Protein AF-A0A505IXL4-F1 (afdb_monomer)

Mean predicted aligned error: 6.32 Å

pLDDT: mean 85.07, std 12.54, range [48.84, 97.06]

Secondary structure (DSSP, 8-state):
-HHHHHHHHHHHHHHHHHHHHHHHHHHHHHHT--TTS-HHHHHHHHHHHHHHHHHHHHHHHHHHTT-

Radius of gyration: 16.16 Å; Cα contacts (8 Å, |Δi|>4): 32; chains: 1; bounding box: 30×19×51 Å

Sequence (67 aa):
MIGSFFIQWRKRFVSTLIAAIPFLFFMIKIFNYRHYEPDFIFIIYLIGLFLSSIVLIIAVRRLSKRA

Nearest PDB structures (foldseek):
  8glv-assembly1_Eb  TM=8.265E-01  e=7.023E+00  Chlamydomonas reinhardtii
  6czq-assembly1_B  TM=5.809E-01  e=7.961E+00  Rattus norvegicus

Solvent-accessible surface area (backbone atoms only — not comparable to full-atom values): 3683 Å² total; per-residue (Å²): 117,70,70,60,53,54,53,53,52,51,54,47,52,51,54,33,53,59,37,42,50,57,28,51,52,26,50,51,51,59,73,66,59,53,94,86,55,61,67,68,59,54,53,51,36,51,53,48,28,51,54,25,46,53,51,29,52,52,37,49,49,62,50,56,80,74,108

Foldseek 3Di:
DVVVVVVVLVVLVVVLVVLCVQLVVLVVCLVPPDPPDDVVVNVVSVVSNVVSVVSNVVSVVVSPVPD

Structure (mmCIF, N/CA/C/O backbone):
data_AF-A0A505IXL4-F1
#
_entry.id   AF-A0A505IXL4-F1
#
loop_
_atom_site.group_PDB
_atom_site.id
_atom_site.type_symbol
_atom_site.label_atom_id
_atom_site.label_alt_id
_atom_site.label_comp_id
_atom_site.label_asym_id
_atom_site.label_entity_id
_atom_site.label_seq_id
_atom_site.pdbx_PDB_ins_code
_atom_site.Cartn_x
_atom_site.Cartn_y
_atom_site.Cartn_z
_atom_site.occupancy
_atom_site.B_iso_or_equiv
_atom_site.auth_seq_id
_atom_site.auth_comp_id
_atom_site.auth_asym_id
_atom_site.auth_atom_id
_atom_site.p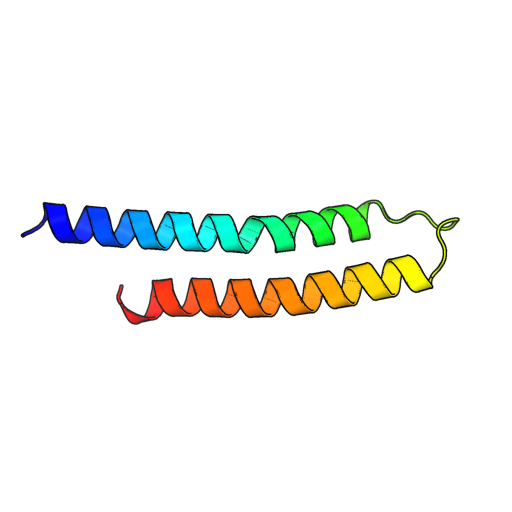dbx_PDB_model_num
ATOM 1 N N . MET A 1 1 ? -15.866 10.323 31.207 1.00 53.69 1 MET A N 1
ATOM 2 C CA . MET A 1 1 ? -15.957 9.207 30.229 1.00 53.69 1 MET A CA 1
ATOM 3 C C . MET A 1 1 ? -15.829 9.653 28.767 1.00 53.69 1 MET A C 1
ATOM 5 O O . MET A 1 1 ? -15.110 8.992 28.031 1.00 53.69 1 MET A O 1
ATOM 9 N N . ILE A 1 2 ? -16.417 10.783 28.351 1.00 59.00 2 ILE A N 1
ATOM 10 C CA . ILE A 1 2 ? -16.386 11.278 26.953 1.00 59.00 2 ILE A CA 1
ATOM 11 C C . ILE A 1 2 ? -14.965 11.546 26.409 1.00 59.00 2 ILE A C 1
ATOM 13 O O . ILE A 1 2 ? -14.652 11.146 25.291 1.00 59.00 2 ILE A O 1
ATOM 17 N N . GLY A 1 3 ? -14.058 12.123 27.207 1.00 62.91 3 GLY A N 1
ATOM 18 C CA . GLY A 1 3 ? -12.687 12.420 26.753 1.00 62.91 3 GLY A CA 1
ATOM 19 C C . GLY A 1 3 ? -11.860 11.187 26.348 1.00 62.91 3 GLY A C 1
ATOM 20 O O . GLY A 1 3 ? -11.106 11.240 25.381 1.00 62.91 3 GLY A O 1
ATOM 21 N N . SER A 1 4 ? -12.045 10.046 27.024 1.00 63.19 4 SER A N 1
ATOM 22 C CA . SER A 1 4 ? -11.338 8.793 26.699 1.00 63.19 4 SER A CA 1
ATOM 23 C C . SER A 1 4 ? -11.769 8.219 25.343 1.00 63.19 4 SER A C 1
ATOM 25 O O . SER A 1 4 ? -10.936 7.728 24.577 1.00 63.19 4 SER A O 1
ATOM 27 N N . PHE A 1 5 ? -13.057 8.351 25.005 1.00 62.47 5 PHE A N 1
ATOM 28 C CA . PHE A 1 5 ? -13.609 7.909 23.725 1.00 62.47 5 PHE A CA 1
ATOM 29 C C . PHE A 1 5 ? -13.010 8.697 22.550 1.00 62.47 5 PHE A C 1
ATOM 31 O O . PHE A 1 5 ? -12.484 8.098 21.612 1.00 62.47 5 PHE A O 1
ATOM 38 N N . PHE A 1 6 ? -12.975 10.031 22.649 1.00 62.53 6 PHE A N 1
ATOM 39 C CA . PHE A 1 6 ? -12.366 10.896 21.629 1.00 62.53 6 PHE A CA 1
ATOM 40 C C . PHE A 1 6 ? -10.865 10.632 21.446 1.00 62.53 6 PHE A C 1
ATOM 42 O O . PHE A 1 6 ? -10.372 10.594 20.317 1.00 62.53 6 PHE A O 1
ATOM 49 N N . ILE A 1 7 ? -10.132 10.388 22.537 1.00 70.31 7 ILE A N 1
ATOM 50 C CA . ILE A 1 7 ? -8.699 10.064 22.478 1.00 70.31 7 ILE A CA 1
ATOM 51 C C . ILE A 1 7 ? -8.468 8.721 21.772 1.00 70.31 7 ILE A C 1
ATOM 53 O O . ILE A 1 7 ? -7.566 8.617 20.937 1.00 70.31 7 ILE A O 1
ATOM 57 N N . GLN A 1 8 ? -9.268 7.690 22.067 1.00 71.62 8 GLN A N 1
ATOM 58 C CA . GLN A 1 8 ? -9.150 6.393 21.390 1.00 71.62 8 GLN A CA 1
ATOM 59 C C . GLN A 1 8 ? -9.538 6.471 19.912 1.00 71.62 8 GLN A C 1
ATOM 61 O O . GLN A 1 8 ? -8.847 5.884 19.077 1.00 71.62 8 GLN A O 1
ATOM 66 N N . TRP A 1 9 ? -10.597 7.211 19.580 1.00 69.19 9 TRP A N 1
ATOM 67 C CA . TRP A 1 9 ? -11.029 7.418 18.199 1.00 69.19 9 TRP A CA 1
ATOM 68 C C . TRP A 1 9 ? -9.949 8.137 17.379 1.00 69.19 9 TRP A C 1
ATOM 70 O O . TRP A 1 9 ? -9.532 7.635 16.334 1.00 69.19 9 TRP A O 1
ATOM 80 N N . ARG A 1 10 ? -9.370 9.224 17.914 1.00 75.88 10 ARG A N 1
ATOM 81 C CA . ARG A 1 10 ? -8.263 9.958 17.276 1.00 75.88 10 ARG A CA 1
ATOM 82 C C . ARG A 1 10 ? -7.023 9.085 17.072 1.00 75.88 10 ARG A C 1
ATOM 84 O O . ARG A 1 10 ? -6.439 9.111 15.994 1.00 75.88 10 ARG A O 1
ATOM 91 N N . LYS A 1 11 ? -6.634 8.272 18.063 1.00 76.38 11 LYS A N 1
ATOM 92 C CA . LYS A 1 11 ? -5.496 7.337 17.934 1.00 76.38 11 LYS A CA 1
ATOM 93 C C . LYS A 1 11 ? -5.707 6.317 16.807 1.00 76.38 11 LYS A C 1
ATOM 95 O O . LYS A 1 11 ? -4.775 6.035 16.057 1.00 76.38 11 LYS A O 1
ATOM 100 N N . ARG A 1 12 ? -6.924 5.785 16.653 1.00 74.44 12 ARG A N 1
ATOM 101 C CA . ARG A 1 12 ? -7.262 4.823 15.585 1.00 74.44 12 ARG A CA 1
ATOM 102 C C . ARG A 1 12 ? -7.325 5.479 14.206 1.00 74.44 12 ARG A C 1
ATOM 104 O O . ARG A 1 12 ? -6.845 4.893 13.237 1.00 74.44 12 ARG A O 1
ATOM 111 N N . PHE A 1 13 ? -7.854 6.697 14.124 1.00 80.62 13 PHE A N 1
ATOM 112 C CA . PHE A 1 13 ? -7.869 7.479 12.889 1.00 80.62 13 PHE A CA 1
ATOM 113 C C . PHE A 1 13 ? -6.444 7.777 12.399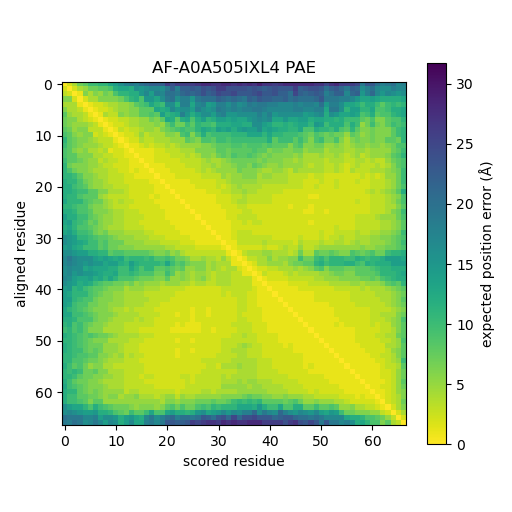 1.00 80.62 13 PHE A C 1
ATOM 115 O O . PHE A 1 13 ? -6.110 7.477 11.255 1.00 80.62 13 PHE A O 1
ATOM 122 N N . VAL A 1 14 ? -5.562 8.240 13.293 1.00 83.94 14 VAL A N 1
ATOM 123 C CA . VAL A 1 14 ? -4.139 8.469 12.983 1.00 83.94 14 VAL A CA 1
ATOM 124 C C . VAL A 1 14 ? -3.444 7.176 12.547 1.00 83.94 14 VAL A C 1
ATOM 126 O O . VAL A 1 14 ? -2.717 7.178 11.560 1.00 83.94 14 VAL A O 1
ATOM 129 N N . SER A 1 15 ? -3.714 6.045 13.208 1.00 81.06 15 SER A N 1
ATOM 130 C CA . SER A 1 15 ? -3.174 4.743 12.784 1.00 81.06 15 SER A CA 1
ATOM 131 C C . SER A 1 15 ? -3.627 4.336 11.377 1.00 81.06 15 SER A C 1
ATOM 133 O O . SER A 1 15 ? -2.869 3.682 10.666 1.00 81.06 15 SER A O 1
ATOM 135 N N . THR A 1 16 ? -4.847 4.702 10.978 1.00 86.12 16 THR A N 1
ATOM 136 C CA . THR A 1 16 ? -5.377 4.409 9.637 1.00 86.12 16 THR A CA 1
ATOM 137 C C . THR A 1 16 ? -4.729 5.311 8.588 1.00 86.12 16 THR A C 1
ATOM 139 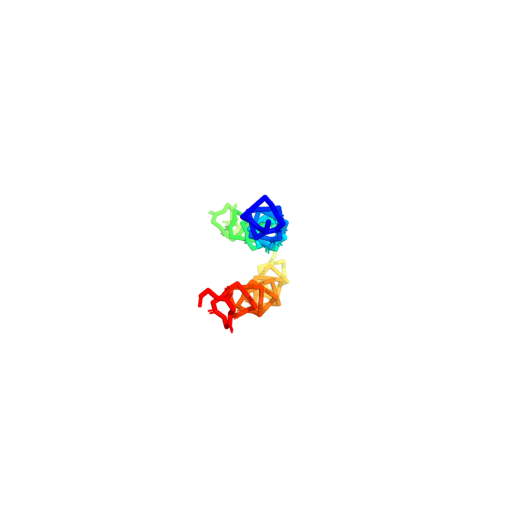O O . THR A 1 16 ? -4.351 4.831 7.524 1.00 86.12 16 THR A O 1
ATOM 142 N N . LEU A 1 17 ? -4.507 6.589 8.913 1.00 88.69 17 LEU A N 1
ATOM 143 C CA . LEU A 1 17 ? -3.754 7.513 8.059 1.00 88.69 17 LEU A CA 1
ATOM 144 C C . LEU A 1 17 ? -2.319 7.034 7.823 1.00 88.69 17 LEU A C 1
ATOM 146 O O . LEU A 1 17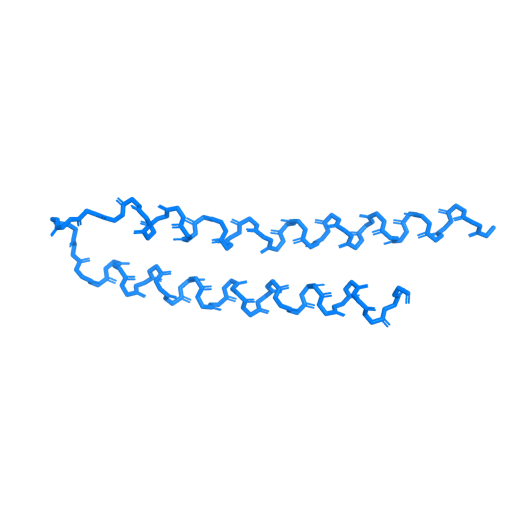 ? -1.852 7.059 6.690 1.00 88.69 17 LEU A O 1
ATOM 150 N N . ILE A 1 18 ? -1.641 6.534 8.860 1.00 89.19 18 ILE A N 1
ATOM 151 C CA . ILE A 1 18 ? -0.288 5.972 8.720 1.00 89.19 18 ILE A CA 1
ATOM 152 C C . ILE A 1 18 ? -0.295 4.762 7.776 1.00 89.19 18 ILE A C 1
ATOM 154 O O . ILE A 1 18 ? 0.594 4.637 6.938 1.00 89.19 18 ILE A O 1
ATOM 158 N N . ALA A 1 19 ? -1.317 3.905 7.854 1.00 88.81 19 ALA A N 1
ATOM 159 C CA . ALA A 1 19 ? -1.465 2.764 6.949 1.00 88.81 19 ALA A CA 1
ATOM 160 C C . ALA A 1 19 ? -1.735 3.174 5.487 1.00 88.81 19 ALA A C 1
ATOM 162 O O . ALA A 1 19 ? -1.435 2.405 4.577 1.00 88.81 19 ALA A O 1
ATOM 163 N N . ALA A 1 20 ? -2.261 4.380 5.248 1.00 92.25 20 ALA A N 1
ATOM 164 C CA . ALA A 1 20 ? -2.503 4.904 3.904 1.00 92.25 20 ALA A CA 1
ATOM 165 C C . ALA A 1 20 ? -1.231 5.447 3.226 1.00 92.25 20 ALA A C 1
ATOM 167 O O . ALA A 1 20 ? -1.166 5.475 2.000 1.00 92.25 20 ALA A O 1
ATOM 168 N N . ILE A 1 21 ? -0.203 5.832 3.992 1.00 93.12 21 ILE A N 1
ATOM 169 C CA . ILE A 1 21 ? 1.074 6.349 3.464 1.00 93.12 21 ILE A CA 1
ATOM 170 C C . ILE A 1 21 ? 1.731 5.380 2.462 1.00 93.12 21 ILE A C 1
ATOM 172 O O . ILE A 1 21 ? 2.000 5.801 1.336 1.00 93.12 21 ILE A O 1
ATOM 176 N N . PRO A 1 22 ? 1.982 4.096 2.798 1.00 93.00 22 PRO A N 1
ATOM 177 C CA . PRO A 1 22 ? 2.597 3.166 1.851 1.00 93.00 22 PRO A CA 1
ATOM 178 C C . PRO A 1 22 ? 1.710 2.904 0.629 1.00 93.00 22 PRO A C 1
ATOM 180 O O . PRO A 1 22 ? 2.227 2.774 -0.476 1.00 93.00 22 PRO A O 1
ATOM 183 N N . PHE A 1 23 ? 0.385 2.888 0.799 1.00 94.25 23 PHE A N 1
ATOM 184 C CA . PHE A 1 23 ? -0.552 2.737 -0.315 1.00 94.25 23 PHE A CA 1
ATOM 185 C C . PHE A 1 23 ? -0.419 3.893 -1.317 1.00 94.25 23 PHE A C 1
ATOM 187 O O . PHE A 1 23 ? -0.225 3.666 -2.510 1.00 94.25 23 PHE A O 1
ATOM 194 N N . LEU A 1 24 ? -0.428 5.135 -0.823 1.00 94.94 24 LEU A N 1
ATOM 195 C CA . LEU A 1 24 ? -0.234 6.327 -1.652 1.00 94.94 24 LEU A CA 1
ATOM 196 C C . LEU A 1 24 ? 1.144 6.340 -2.322 1.00 94.94 24 LEU A C 1
ATOM 198 O O . LEU A 1 24 ? 1.246 6.702 -3.491 1.00 94.94 24 LEU A O 1
ATOM 202 N N . PHE A 1 25 ? 2.193 5.907 -1.618 1.00 95.31 25 PHE A N 1
ATOM 203 C CA . PHE A 1 25 ? 3.540 5.811 -2.180 1.00 95.31 25 PHE A CA 1
ATOM 204 C C . PHE A 1 25 ? 3.584 4.907 -3.420 1.00 95.31 25 PHE A C 1
ATOM 206 O O . PHE A 1 25 ? 4.051 5.339 -4.476 1.00 95.31 25 PHE A O 1
ATOM 213 N N . PHE A 1 26 ? 3.068 3.677 -3.325 1.00 95.81 26 PHE A N 1
ATOM 214 C CA . PHE A 1 26 ? 3.065 2.752 -4.462 1.00 95.81 26 PHE A CA 1
ATOM 215 C C . PHE A 1 26 ? 2.148 3.225 -5.589 1.00 95.81 26 PHE A C 1
ATOM 217 O O . PHE A 1 26 ? 2.497 3.089 -6.759 1.00 95.81 26 PHE A O 1
ATOM 224 N N . MET A 1 27 ? 1.021 3.849 -5.250 1.00 95.69 27 MET A N 1
ATOM 225 C CA . MET A 1 27 ? 0.103 4.425 -6.229 1.00 95.69 27 MET A CA 1
ATOM 226 C C . MET A 1 27 ? 0.781 5.537 -7.049 1.00 95.69 27 MET A C 1
ATOM 228 O O . MET A 1 27 ? 0.720 5.523 -8.276 1.00 95.69 27 MET A O 1
ATOM 232 N N . ILE A 1 28 ? 1.513 6.448 -6.397 1.00 96.00 28 ILE A N 1
ATOM 233 C CA . ILE A 1 28 ? 2.299 7.494 -7.072 1.00 96.00 28 ILE A CA 1
ATOM 234 C C . ILE A 1 28 ? 3.394 6.878 -7.949 1.00 96.00 28 ILE A C 1
ATOM 236 O O . ILE A 1 28 ? 3.620 7.360 -9.058 1.00 96.00 28 ILE A O 1
ATOM 240 N N . LYS A 1 29 ? 4.070 5.820 -7.484 1.00 94.50 29 LYS A N 1
ATOM 241 C CA . LYS A 1 29 ? 5.099 5.121 -8.268 1.00 94.50 29 LYS A CA 1
ATOM 242 C C . LYS A 1 29 ? 4.541 4.474 -9.532 1.00 94.50 29 LYS A C 1
ATOM 244 O O . LYS A 1 29 ? 5.164 4.595 -10.576 1.00 94.50 29 LYS A O 1
ATOM 249 N N . ILE A 1 30 ? 3.363 3.860 -9.450 1.00 93.38 30 ILE A N 1
ATOM 250 C CA . ILE A 1 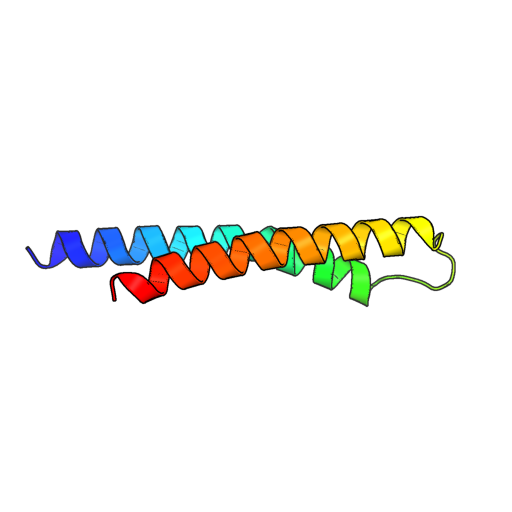30 ? 2.675 3.256 -10.599 1.00 93.38 30 ILE A CA 1
ATOM 251 C C . ILE A 1 30 ? 2.214 4.327 -11.589 1.00 93.38 30 ILE A C 1
ATOM 253 O O . ILE A 1 30 ? 2.434 4.179 -12.784 1.00 93.38 30 ILE A O 1
ATOM 257 N N . PHE A 1 31 ? 1.626 5.430 -11.114 1.00 92.88 31 PHE A N 1
ATOM 258 C CA . PHE A 1 31 ? 1.175 6.505 -12.007 1.00 92.88 31 PHE A CA 1
ATOM 259 C C . PHE A 1 31 ? 2.315 7.261 -12.688 1.00 92.88 31 PHE A C 1
ATOM 261 O O . PHE A 1 31 ? 2.138 7.756 -13.796 1.00 92.88 31 PHE A O 1
ATOM 268 N N . ASN A 1 32 ? 3.474 7.356 -12.036 1.00 93.38 32 ASN A N 1
ATOM 269 C CA . ASN A 1 32 ? 4.670 7.962 -12.618 1.00 93.38 32 ASN A CA 1
ATOM 270 C C . ASN A 1 32 ? 5.578 6.943 -13.314 1.00 93.38 32 ASN A C 1
ATOM 272 O O . ASN A 1 32 ? 6.684 7.318 -13.700 1.00 93.38 32 ASN A O 1
ATOM 276 N N . TYR A 1 33 ? 5.142 5.688 -13.453 1.00 90.50 33 TYR A N 1
ATOM 277 C CA . TYR A 1 33 ? 5.924 4.662 -14.123 1.00 90.50 33 TYR A CA 1
ATOM 278 C C . TYR A 1 33 ? 6.105 5.031 -15.593 1.00 90.50 33 TYR A C 1
ATOM 280 O O . TYR A 1 33 ? 5.143 5.358 -16.296 1.00 90.50 33 TYR A O 1
ATOM 288 N N . ARG A 1 34 ? 7.352 5.021 -16.056 1.00 89.00 34 ARG A N 1
ATOM 289 C CA . ARG A 1 34 ? 7.695 5.435 -17.421 1.00 89.00 34 ARG A CA 1
ATOM 290 C C . ARG A 1 34 ? 7.980 4.213 -18.277 1.00 89.00 34 ARG A C 1
ATOM 292 O O . ARG A 1 34 ? 8.545 3.239 -17.805 1.00 89.00 34 ARG A O 1
ATOM 299 N N . HIS A 1 35 ? 7.674 4.303 -19.571 1.00 80.69 35 HIS A N 1
ATOM 300 C CA . HIS A 1 35 ? 7.809 3.172 -20.498 1.00 80.69 35 HIS A CA 1
ATOM 301 C C . HIS A 1 35 ? 9.248 2.632 -20.637 1.00 80.69 35 HIS A C 1
ATOM 303 O O . HIS A 1 35 ? 9.448 1.557 -21.192 1.00 80.69 35 HIS A O 1
ATOM 309 N N . TYR A 1 36 ? 10.256 3.424 -20.257 1.00 86.00 36 TYR A N 1
ATOM 310 C CA . TYR A 1 36 ? 11.664 3.037 -20.343 1.00 86.00 36 TYR A CA 1
ATOM 311 C C . TYR A 1 36 ? 12.155 2.322 -19.078 1.00 86.00 36 TYR A C 1
ATOM 313 O O . TYR A 1 36 ? 13.287 1.840 -19.046 1.00 86.00 36 TYR A O 1
ATOM 321 N N . GLU A 1 37 ? 11.357 2.316 -18.008 1.00 86.75 37 GLU A N 1
ATOM 322 C CA . GLU A 1 37 ? 11.700 1.600 -16.789 1.00 86.75 37 GLU A CA 1
ATOM 323 C C . GLU A 1 37 ? 11.525 0.089 -17.017 1.00 86.75 37 GLU A C 1
ATOM 325 O O . GLU A 1 37 ? 10.654 -0.323 -17.778 1.00 86.75 37 GLU A O 1
ATOM 330 N N . PRO A 1 38 ? 12.341 -0.770 -16.384 1.00 91.31 38 PRO A N 1
ATOM 331 C CA . PRO A 1 38 ? 12.191 -2.216 -16.516 1.00 91.31 38 PRO A CA 1
ATOM 332 C C . PRO A 1 38 ? 10.840 -2.707 -15.982 1.00 91.31 38 PRO A C 1
ATOM 334 O O . PRO A 1 38 ? 10.434 -2.314 -14.882 1.00 91.31 38 PRO A O 1
ATOM 337 N N . ASP A 1 39 ? 10.188 -3.631 -16.694 1.00 89.31 39 ASP A N 1
ATOM 338 C CA . ASP A 1 39 ? 8.885 -4.209 -16.305 1.00 89.31 39 ASP A CA 1
ATOM 339 C C . ASP A 1 39 ? 8.911 -4.841 -14.904 1.00 89.31 39 ASP A C 1
ATOM 341 O O . ASP A 1 39 ? 7.941 -4.789 -14.148 1.00 89.31 39 ASP A O 1
ATOM 345 N N . PHE A 1 40 ? 10.057 -5.396 -14.501 1.00 91.25 40 PHE A N 1
ATOM 346 C CA . PHE A 1 40 ? 10.234 -5.969 -13.167 1.00 91.25 40 PHE A CA 1
ATOM 347 C C . PHE A 1 40 ? 10.017 -4.942 -12.040 1.00 91.25 40 PHE A C 1
ATOM 349 O O . PHE A 1 40 ? 9.487 -5.286 -10.983 1.00 91.25 40 PHE A O 1
ATOM 356 N N . ILE A 1 41 ? 10.363 -3.669 -12.264 1.00 92.31 41 ILE A N 1
ATOM 357 C CA . ILE A 1 41 ? 10.129 -2.598 -11.284 1.00 92.31 41 ILE A CA 1
ATOM 358 C C . ILE A 1 41 ? 8.626 -2.342 -11.130 1.00 92.31 41 ILE A C 1
ATOM 360 O O . ILE A 1 41 ? 8.139 -2.188 -10.008 1.00 92.31 41 ILE A O 1
ATOM 364 N N . PHE A 1 42 ? 7.880 -2.363 -12.235 1.00 92.44 42 PHE A N 1
ATOM 365 C CA . PHE A 1 42 ? 6.426 -2.232 -12.209 1.00 92.44 42 PHE A CA 1
ATOM 366 C C . PHE A 1 42 ? 5.771 -3.364 -11.414 1.00 92.44 42 PHE A C 1
ATOM 368 O O . PHE A 1 42 ? 4.920 -3.111 -10.560 1.00 92.44 42 PHE A O 1
ATOM 375 N N . ILE A 1 43 ? 6.224 -4.605 -11.623 1.00 94.00 43 ILE A N 1
ATOM 376 C CA . ILE A 1 43 ? 5.751 -5.778 -10.872 1.00 94.00 43 ILE A CA 1
ATOM 377 C C . ILE A 1 43 ? 6.017 -5.606 -9.370 1.00 94.00 43 ILE A C 1
ATOM 379 O O . ILE A 1 43 ? 5.124 -5.862 -8.561 1.00 94.00 43 ILE A O 1
ATOM 383 N N . ILE A 1 44 ? 7.197 -5.113 -8.973 1.00 95.38 44 ILE A N 1
ATOM 384 C CA . ILE A 1 44 ? 7.492 -4.811 -7.561 1.00 95.38 44 ILE A CA 1
ATOM 385 C C . ILE A 1 44 ? 6.516 -3.770 -7.005 1.00 95.38 44 ILE A C 1
ATOM 387 O O . ILE A 1 44 ? 5.997 -3.949 -5.901 1.00 95.38 44 ILE A O 1
ATOM 391 N N . TYR A 1 45 ? 6.245 -2.692 -7.745 1.00 95.06 45 TYR A N 1
ATOM 392 C CA . TYR A 1 45 ? 5.303 -1.668 -7.296 1.00 95.06 45 TYR A CA 1
ATOM 393 C C . TYR A 1 45 ? 3.875 -2.199 -7.177 1.00 95.06 45 TYR A C 1
ATOM 395 O O . TYR A 1 45 ? 3.194 -1.855 -6.213 1.00 95.06 45 TYR A O 1
ATOM 403 N N . LEU A 1 46 ? 3.441 -3.083 -8.077 1.00 95.81 46 LEU A N 1
ATOM 404 C CA . LEU A 1 46 ? 2.146 -3.760 -7.982 1.00 95.81 46 LEU A CA 1
ATOM 405 C C . LEU A 1 46 ? 2.054 -4.666 -6.750 1.00 95.81 46 LEU A C 1
ATOM 407 O O . LEU A 1 46 ? 1.060 -4.611 -6.026 1.00 95.81 46 LEU A O 1
ATOM 411 N N . ILE A 1 47 ? 3.092 -5.458 -6.466 1.00 96.62 47 ILE A N 1
ATOM 412 C CA . ILE A 1 47 ? 3.150 -6.301 -5.260 1.00 96.62 47 ILE A CA 1
ATOM 413 C C . ILE A 1 47 ? 3.114 -5.424 -4.000 1.00 96.62 47 ILE A C 1
ATOM 415 O O . ILE A 1 47 ? 2.359 -5.700 -3.066 1.00 96.62 47 ILE A O 1
ATOM 419 N N . GLY A 1 48 ? 3.883 -4.333 -3.983 1.00 96.06 48 GLY A N 1
ATOM 420 C CA . GLY A 1 48 ? 3.881 -3.360 -2.890 1.00 96.06 48 GLY A CA 1
ATOM 421 C C . GLY A 1 48 ? 2.519 -2.689 -2.692 1.00 96.06 48 GLY A C 1
ATOM 422 O O . GLY A 1 48 ? 2.039 -2.561 -1.559 1.00 96.06 48 GLY A O 1
ATOM 423 N N . LEU A 1 49 ? 1.842 -2.324 -3.784 1.00 96.62 49 LEU A N 1
ATOM 424 C CA . LEU A 1 49 ? 0.486 -1.782 -3.749 1.00 96.62 49 LEU A CA 1
ATOM 425 C C . LEU A 1 49 ? -0.503 -2.811 -3.188 1.00 96.62 49 LEU A C 1
ATOM 427 O O . LEU A 1 49 ? -1.320 -2.479 -2.332 1.00 96.62 49 LEU A O 1
ATOM 431 N N . PHE A 1 50 ? -0.409 -4.071 -3.609 1.00 97.06 50 PHE A N 1
ATOM 432 C CA . PHE A 1 50 ? -1.272 -5.143 -3.118 1.00 97.06 50 PHE A CA 1
ATOM 433 C C . PHE A 1 50 ? -1.109 -5.367 -1.607 1.00 97.06 50 PHE A C 1
ATOM 435 O O . PHE A 1 50 ? -2.092 -5.365 -0.863 1.00 97.06 50 PHE 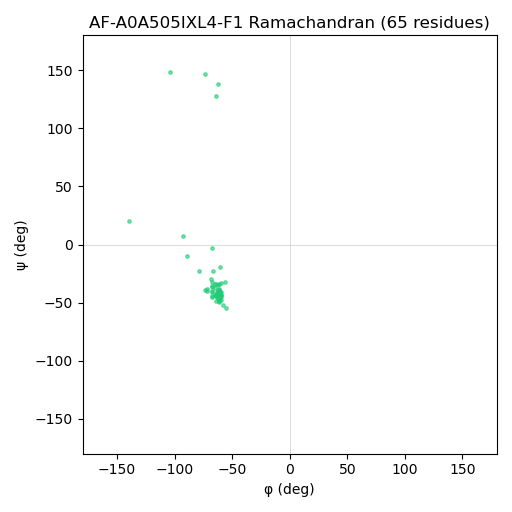A O 1
ATOM 442 N N . LEU A 1 51 ? 0.133 -5.475 -1.126 1.00 96.38 51 LEU A N 1
ATOM 443 C CA . LEU A 1 51 ? 0.426 -5.649 0.300 1.00 96.38 51 LEU A CA 1
ATOM 444 C C . LEU A 1 51 ? -0.037 -4.446 1.134 1.00 96.38 51 LEU A C 1
ATOM 446 O O . LEU A 1 51 ? -0.680 -4.620 2.172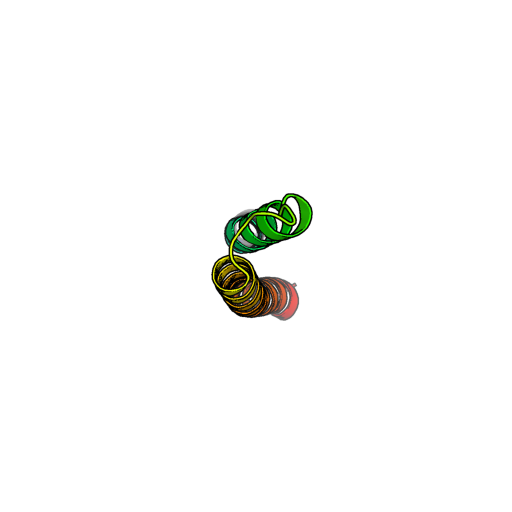 1.00 96.38 51 LEU A O 1
ATOM 450 N N . SER A 1 52 ? 0.237 -3.222 0.674 1.00 95.62 52 SER A N 1
ATOM 451 C CA . SER A 1 52 ? -0.209 -2.003 1.364 1.00 95.62 52 SER A CA 1
ATOM 452 C C . SER A 1 52 ? -1.736 -1.863 1.381 1.00 95.62 52 SER A C 1
ATOM 454 O O . SER A 1 52 ? -2.295 -1.434 2.392 1.00 95.62 52 SER A O 1
ATOM 456 N N . SER A 1 53 ? -2.426 -2.321 0.332 1.00 94.50 53 SER A N 1
ATOM 457 C CA . SER A 1 53 ? -3.894 -2.378 0.280 1.00 94.50 53 SER A CA 1
ATOM 458 C C . SER A 1 53 ? -4.465 -3.307 1.349 1.00 94.50 53 SER A C 1
ATOM 460 O O . SER A 1 53 ? -5.406 -2.931 2.046 1.00 94.50 53 SER A O 1
ATOM 462 N N . ILE A 1 54 ? -3.880 -4.495 1.543 1.00 95.44 54 ILE A N 1
ATOM 463 C CA . ILE A 1 54 ? -4.295 -5.429 2.604 1.00 95.44 54 ILE A CA 1
ATOM 464 C C . ILE A 1 54 ? -4.155 -4.770 3.980 1.00 95.44 54 ILE A C 1
ATOM 466 O O . ILE A 1 54 ? -5.091 -4.807 4.784 1.00 95.44 54 ILE A O 1
ATOM 470 N N . VAL A 1 55 ? -3.015 -4.129 4.248 1.00 92.12 55 VAL A N 1
ATOM 471 C CA . VAL A 1 55 ? -2.768 -3.427 5.519 1.00 92.12 55 VAL A CA 1
ATOM 472 C C . VAL A 1 55 ? -3.787 -2.307 5.735 1.00 92.12 55 VAL A C 1
ATOM 474 O O . VAL A 1 55 ? -4.358 -2.200 6.825 1.00 92.12 55 VAL A O 1
ATOM 477 N N . LEU A 1 56 ? -4.074 -1.515 4.699 1.00 93.00 56 LEU A N 1
ATOM 478 C CA . LEU A 1 56 ? -5.058 -0.436 4.757 1.00 93.00 56 LEU A CA 1
ATOM 479 C C . LEU A 1 56 ? -6.475 -0.970 5.012 1.00 93.00 56 LEU A C 1
ATOM 481 O O . LEU A 1 56 ? -7.172 -0.453 5.883 1.00 93.00 56 LEU A O 1
ATOM 485 N N . ILE A 1 57 ? -6.884 -2.049 4.339 1.00 92.38 57 ILE A N 1
ATOM 486 C CA . ILE A 1 57 ? -8.182 -2.706 4.566 1.00 92.38 57 ILE A CA 1
ATOM 487 C C . ILE A 1 57 ? -8.296 -3.188 6.017 1.00 92.38 57 ILE A C 1
ATOM 489 O O . ILE A 1 57 ? -9.335 -2.997 6.652 1.00 92.38 57 ILE A O 1
ATOM 493 N N . ILE A 1 58 ? -7.240 -3.787 6.575 1.00 90.88 58 ILE A N 1
ATOM 494 C CA . ILE A 1 58 ? -7.223 -4.215 7.982 1.00 90.88 58 ILE A CA 1
ATOM 495 C C . ILE A 1 58 ? -7.345 -3.002 8.914 1.00 90.88 58 ILE A C 1
ATOM 497 O O . ILE A 1 58 ? -8.118 -3.052 9.876 1.00 90.88 58 ILE A O 1
ATOM 501 N N . ALA A 1 59 ? -6.623 -1.914 8.636 1.00 89.06 59 ALA A N 1
ATOM 502 C CA . ALA A 1 59 ? -6.675 -0.687 9.429 1.00 89.06 59 ALA A CA 1
ATOM 503 C C . ALA A 1 59 ? -8.081 -0.063 9.420 1.00 89.06 59 ALA A C 1
ATOM 505 O O . ALA A 1 59 ? -8.642 0.211 10.483 1.00 89.06 59 ALA A O 1
ATOM 506 N N . VAL A 1 60 ? -8.704 0.047 8.244 1.00 88.56 60 VAL A N 1
ATOM 507 C CA . VAL A 1 60 ? -10.076 0.552 8.080 1.00 88.56 60 VAL A CA 1
ATOM 508 C C . VAL A 1 60 ? -11.093 -0.363 8.767 1.00 88.56 60 VAL A C 1
ATOM 510 O O . VAL A 1 60 ? -11.974 0.113 9.482 1.00 88.56 60 VAL A O 1
ATOM 513 N N . ARG A 1 61 ? -10.957 -1.691 8.652 1.00 87.06 61 ARG A N 1
ATOM 514 C CA . ARG A 1 61 ? -11.830 -2.641 9.370 1.00 87.06 61 ARG A CA 1
ATOM 515 C C . ARG A 1 61 ? -11.723 -2.496 10.889 1.00 87.06 61 ARG A C 1
ATOM 517 O O . ARG A 1 61 ? -12.735 -2.605 11.580 1.00 87.06 61 ARG A O 1
ATOM 524 N N . ARG A 1 62 ? -10.523 -2.246 11.424 1.00 82.12 62 ARG A N 1
ATOM 525 C CA . ARG A 1 62 ? -10.317 -1.977 12.861 1.00 82.12 62 ARG A CA 1
ATOM 526 C C . ARG A 1 62 ? -10.942 -0.655 13.300 1.00 82.12 62 ARG A C 1
ATOM 528 O O . ARG A 1 62 ? -11.398 -0.572 14.439 1.00 82.12 62 ARG A O 1
ATOM 535 N N . LEU A 1 63 ? -10.973 0.346 12.421 1.00 82.00 63 LEU A N 1
ATOM 536 C CA . LEU A 1 63 ? -11.677 1.603 12.664 1.00 82.00 63 LEU A CA 1
ATOM 537 C C . LEU A 1 63 ? -13.199 1.383 12.713 1.00 82.00 63 LEU A C 1
ATOM 539 O O . LEU A 1 63 ? -13.843 1.850 13.645 1.00 82.00 63 LEU A O 1
ATOM 543 N N . SER A 1 64 ? -13.750 0.616 11.765 1.00 73.88 64 SER A N 1
ATOM 544 C CA . SER A 1 64 ? -15.196 0.380 11.620 1.00 73.88 64 SER A CA 1
ATOM 545 C C . SER A 1 64 ? -15.804 -0.527 12.701 1.00 73.88 64 SER A C 1
ATOM 547 O O . SER A 1 64 ? -16.883 -0.231 13.195 1.00 73.88 64 SER A O 1
ATOM 549 N N . LYS A 1 65 ? -15.126 -1.601 13.134 1.00 63.69 65 LYS A N 1
ATOM 550 C CA . LYS A 1 65 ? -15.691 -2.587 14.089 1.00 63.69 65 LYS A CA 1
ATOM 551 C C . LYS A 1 65 ? -15.933 -2.081 15.524 1.00 63.69 65 LYS A C 1
ATOM 553 O O . LYS A 1 65 ? -16.371 -2.862 16.364 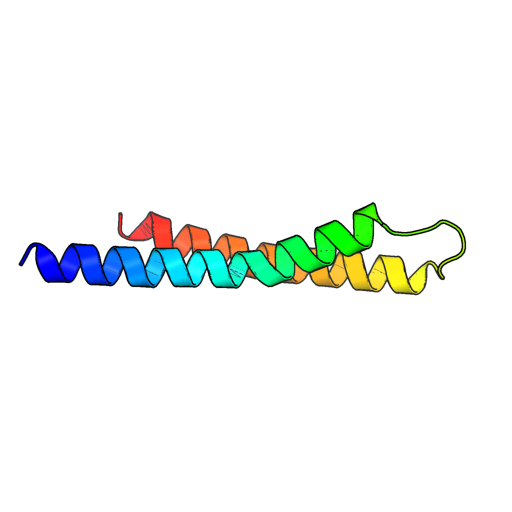1.00 63.69 65 LYS A O 1
ATOM 558 N N . ARG A 1 66 ? -15.579 -0.839 15.855 1.00 53.69 66 ARG A N 1
ATOM 559 C CA . ARG A 1 66 ? -15.765 -0.256 17.201 1.00 53.69 66 ARG A CA 1
AT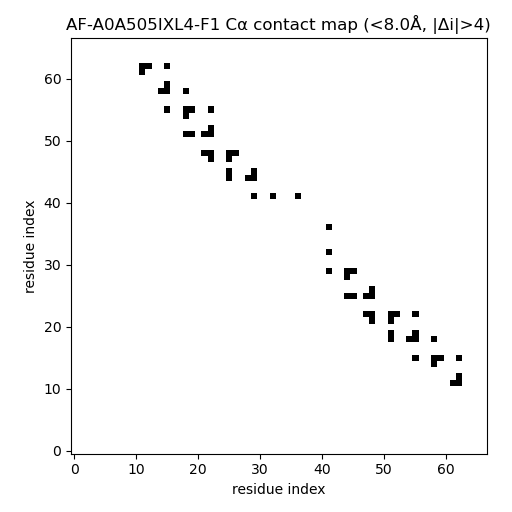OM 560 C C . ARG A 1 66 ? -16.242 1.202 17.151 1.00 53.69 66 ARG A C 1
ATOM 562 O O . ARG A 1 66 ? -15.976 1.940 18.103 1.00 53.69 66 ARG A O 1
ATOM 569 N N . ALA A 1 67 ? -16.819 1.602 16.018 1.00 48.84 67 ALA A N 1
ATOM 570 C CA . ALA A 1 67 ? -17.572 2.842 15.878 1.00 48.84 67 ALA A CA 1
ATOM 571 C C . ALA A 1 67 ? -18.998 2.632 16.394 1.00 48.84 67 ALA A C 1
ATOM 573 O O . ALA A 1 67 ? -19.500 1.495 16.235 1.00 48.84 67 ALA A O 1
#